Protein AF-A0A4R5NB14-F1 (afdb_monomer_lite)

Radius of gyration: 16.57 Å; chains: 1; bounding box: 46×16×42 Å

Sequence (73 aa):
MSGIFTAQHVFSVIFILLSLYQFRNARNYKKTIMKHGTGQPVSFGAGMLWNNYITAIGLLCFAIMLLVGPLSH

Secondary structure (DSSP, 8-state):
-HHHHHHHHHHHHHHHHHHHHHHHHHHHHHHHHHHH--SS-HHHHHHHHHHHHHHHHHHHHHHHHHHH-----

pLDDT: mean 80.62, std 12.42, range [43.91, 92.81]

Organism: NCBI:txid1612

Structure (mmCIF, N/CA/C/O backbone):
data_AF-A0A4R5NB14-F1
#
_entry.id   AF-A0A4R5NB14-F1
#
loop_
_atom_site.group_PDB
_atom_site.id
_atom_site.type_symbol
_atom_site.label_atom_id
_atom_site.label_alt_id
_atom_site.label_comp_id
_atom_site.label_asym_id
_atom_site.label_entity_id
_atom_site.label_seq_id
_atom_site.pdbx_PDB_ins_code
_atom_site.Cartn_x
_atom_site.Cartn_y
_atom_site.Cartn_z
_atom_site.occupancy
_atom_site.B_iso_or_equiv
_atom_site.auth_seq_id
_atom_site.auth_comp_id
_atom_site.auth_asym_id
_atom_site.auth_atom_id
_atom_site.pdbx_PDB_model_num
ATOM 1 N N . MET A 1 1 ? 17.191 -2.310 -25.813 1.00 49.75 1 MET A N 1
ATOM 2 C CA . MET A 1 1 ? 17.567 -1.886 -24.442 1.00 49.75 1 MET A CA 1
ATOM 3 C C . MET A 1 1 ? 16.757 -0.693 -23.922 1.00 49.75 1 MET A C 1
ATOM 5 O O . MET A 1 1 ? 16.259 -0.798 -22.812 1.00 49.75 1 MET A O 1
ATOM 9 N 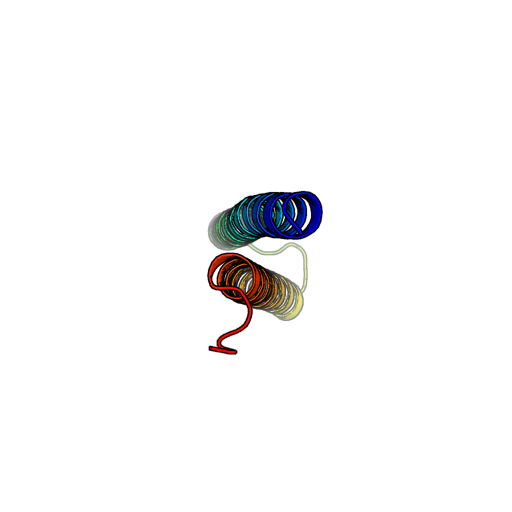N . SER A 1 2 ? 16.528 0.382 -24.694 1.00 54.31 2 SER A N 1
ATOM 10 C CA . SER A 1 2 ? 15.768 1.568 -24.224 1.00 54.31 2 SER A CA 1
ATOM 11 C C . SER A 1 2 ? 14.312 1.290 -23.771 1.00 54.31 2 SER A C 1
ATOM 13 O O . SER A 1 2 ? 13.863 1.872 -22.786 1.00 54.31 2 SER A O 1
ATOM 15 N N . GLY A 1 3 ? 13.601 0.343 -24.405 1.00 58.06 3 GLY A N 1
ATOM 16 C CA . GLY A 1 3 ? 12.209 -0.009 -24.057 1.00 58.06 3 GLY A CA 1
ATOM 17 C C . GLY A 1 3 ? 12.013 -0.745 -22.718 1.00 58.06 3 GLY A C 1
ATOM 18 O O . GLY A 1 3 ? 10.986 -0.600 -22.065 1.00 58.06 3 GLY A O 1
ATOM 19 N N . ILE A 1 4 ? 13.009 -1.522 -22.279 1.00 61.16 4 ILE A N 1
ATOM 20 C CA . ILE A 1 4 ? 12.933 -2.287 -21.018 1.00 61.16 4 ILE A CA 1
ATOM 21 C C . ILE A 1 4 ? 13.153 -1.350 -19.825 1.00 61.16 4 ILE A C 1
ATOM 23 O O . ILE A 1 4 ? 12.441 -1.428 -18.827 1.00 61.16 4 ILE A O 1
ATOM 27 N N . PHE A 1 5 ? 14.086 -0.406 -19.970 1.00 63.00 5 PHE A N 1
ATOM 28 C CA . PHE A 1 5 ? 14.374 0.602 -18.952 1.00 63.00 5 PHE A CA 1
ATOM 29 C C . PHE A 1 5 ? 13.176 1.537 -18.728 1.00 63.00 5 PHE A C 1
ATOM 31 O O . PHE A 1 5 ? 12.834 1.853 -17.591 1.00 63.00 5 PHE A O 1
ATOM 38 N N . THR A 1 6 ? 12.477 1.916 -19.803 1.00 72.12 6 THR A N 1
ATOM 39 C CA . THR A 1 6 ? 11.249 2.725 -19.722 1.00 72.12 6 THR A CA 1
ATOM 40 C C . THR A 1 6 ? 10.096 1.964 -19.068 1.00 72.12 6 THR A C 1
ATOM 42 O O . THR A 1 6 ? 9.450 2.512 -18.177 1.00 72.12 6 THR A O 1
ATOM 45 N N . ALA A 1 7 ? 9.868 0.694 -19.419 1.00 79.12 7 ALA A N 1
ATOM 46 C CA . ALA A 1 7 ? 8.827 -0.119 -18.782 1.00 79.12 7 ALA A CA 1
ATOM 47 C C . ALA A 1 7 ? 9.059 -0.299 -17.268 1.00 79.12 7 ALA A C 1
ATOM 49 O O . ALA A 1 7 ? 8.130 -0.152 -16.477 1.00 79.12 7 ALA A O 1
ATOM 50 N N . GLN A 1 8 ? 10.305 -0.545 -16.853 1.00 82.12 8 GLN A N 1
ATOM 51 C CA . GLN A 1 8 ? 10.688 -0.700 -15.446 1.00 82.12 8 GLN A CA 1
ATOM 52 C C . GLN A 1 8 ? 10.336 0.538 -14.599 1.00 82.12 8 GLN A C 1
ATOM 54 O O . GLN A 1 8 ? 9.757 0.407 -13.519 1.00 82.12 8 GLN A O 1
ATOM 59 N N . HIS A 1 9 ? 10.620 1.740 -15.111 1.00 82.25 9 HIS A N 1
ATOM 60 C CA . HIS A 1 9 ? 10.297 2.995 -14.425 1.00 82.25 9 HIS A CA 1
ATOM 61 C C . HIS A 1 9 ? 8.784 3.232 -14.345 1.00 82.25 9 HIS A C 1
ATOM 63 O O . HIS A 1 9 ? 8.287 3.661 -13.306 1.00 82.25 9 HIS A O 1
ATOM 69 N N . VAL A 1 10 ? 8.032 2.894 -15.399 1.00 85.94 10 VAL A N 1
ATOM 70 C CA . VAL A 1 10 ? 6.561 2.984 -15.392 1.00 85.94 10 VAL A CA 1
ATOM 71 C C . VAL A 1 10 ? 5.965 2.069 -14.319 1.00 85.94 10 VAL A C 1
ATOM 73 O O . VAL A 1 10 ? 5.132 2.515 -13.530 1.00 85.94 10 VAL A O 1
ATOM 76 N N . PHE A 1 11 ? 6.423 0.817 -14.224 1.00 86.19 11 PHE A N 1
ATOM 77 C CA . PHE A 1 11 ? 5.967 -0.098 -13.174 1.00 86.19 11 PHE A CA 1
ATOM 78 C C . PHE A 1 11 ? 6.361 0.375 -11.775 1.00 86.19 11 PHE A C 1
ATOM 80 O O . PHE A 1 11 ? 5.536 0.307 -10.866 1.00 86.19 11 PHE A O 1
ATOM 87 N N . SER A 1 12 ? 7.571 0.913 -11.601 1.00 87.81 12 SER A N 1
ATOM 88 C CA . SER A 1 12 ? 7.993 1.513 -10.332 1.00 87.81 12 SER A CA 1
ATOM 89 C C . SER A 1 12 ? 7.027 2.617 -9.880 1.00 87.81 12 SER A C 1
ATOM 91 O O . SER A 1 12 ? 6.519 2.569 -8.759 1.00 87.81 12 SER A O 1
ATOM 93 N N . VAL A 1 13 ? 6.671 3.549 -10.773 1.00 89.25 13 VAL A N 1
ATOM 94 C CA . VAL A 1 13 ? 5.708 4.625 -10.476 1.00 89.25 13 VAL A CA 1
ATOM 95 C C . VAL A 1 13 ? 4.335 4.063 -10.095 1.00 89.25 13 VAL A C 1
ATOM 97 O O . VAL A 1 13 ? 3.737 4.517 -9.118 1.00 89.25 13 VAL A O 1
ATOM 100 N N . ILE A 1 14 ? 3.844 3.044 -10.809 1.00 92.44 14 ILE A N 1
ATOM 101 C CA . ILE A 1 14 ? 2.573 2.379 -10.481 1.00 92.44 14 ILE A CA 1
ATOM 102 C C . ILE A 1 14 ? 2.621 1.777 -9.069 1.00 92.44 14 ILE A C 1
ATOM 104 O O . ILE A 1 14 ? 1.696 1.983 -8.281 1.00 92.44 14 ILE A O 1
ATOM 108 N N . PHE A 1 15 ? 3.703 1.084 -8.710 1.00 92.12 15 PHE A N 1
ATOM 109 C CA . PHE A 1 15 ? 3.852 0.493 -7.379 1.00 92.12 15 PHE A CA 1
ATOM 110 C C . PHE A 1 15 ? 3.940 1.541 -6.260 1.00 92.12 15 PHE A C 1
ATOM 112 O O . PHE A 1 15 ? 3.378 1.316 -5.185 1.00 92.12 15 PHE A O 1
ATOM 119 N N . ILE A 1 16 ? 4.540 2.712 -6.510 1.00 91.19 16 ILE A N 1
ATOM 120 C CA . ILE A 1 16 ? 4.520 3.845 -5.564 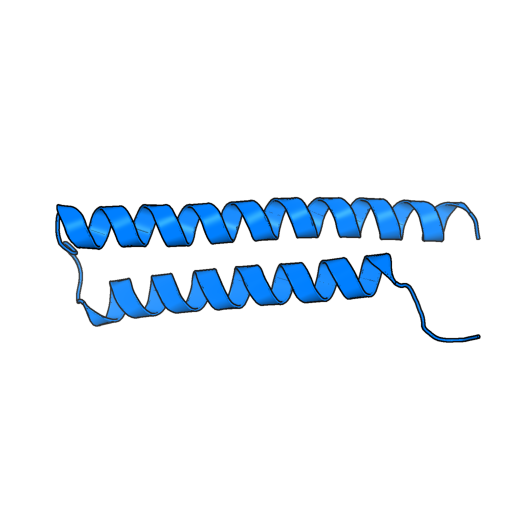1.00 91.19 16 ILE A CA 1
ATOM 121 C C . ILE A 1 16 ? 3.084 4.320 -5.328 1.00 91.19 16 ILE A C 1
ATOM 123 O O . ILE A 1 16 ? 2.665 4.482 -4.179 1.00 91.19 16 ILE A O 1
ATOM 127 N N . LEU A 1 17 ? 2.305 4.513 -6.396 1.00 92.81 17 LEU A N 1
ATOM 128 C CA . LEU A 1 17 ? 0.913 4.958 -6.287 1.00 92.81 17 LEU A CA 1
ATOM 129 C C . LEU A 1 17 ? 0.051 3.941 -5.527 1.00 92.81 17 LEU A C 1
ATOM 131 O O . LEU A 1 17 ? -0.724 4.325 -4.648 1.00 92.81 17 LEU A O 1
ATOM 135 N N . LEU A 1 18 ? 0.224 2.647 -5.811 1.00 91.88 18 LEU A N 1
ATOM 136 C CA . LEU A 1 18 ? -0.471 1.571 -5.100 1.00 91.88 18 LEU A CA 1
ATOM 137 C C . LEU A 1 18 ? -0.072 1.507 -3.620 1.00 91.88 18 LEU A C 1
ATOM 139 O O . LEU A 1 18 ? -0.941 1.353 -2.761 1.00 91.88 18 LEU A O 1
ATOM 143 N N . SER A 1 19 ? 1.213 1.680 -3.301 1.00 92.06 19 SER A N 1
ATOM 144 C CA . SER A 1 19 ? 1.700 1.739 -1.919 1.00 92.06 19 SER A CA 1
ATOM 145 C C . SER A 1 19 ? 1.054 2.894 -1.141 1.00 92.06 19 SER A C 1
ATOM 147 O O . SER A 1 19 ? 0.503 2.687 -0.055 1.00 92.06 19 SER A O 1
ATOM 149 N N . LEU A 1 20 ? 1.024 4.097 -1.727 1.00 92.25 20 LEU A N 1
ATOM 150 C CA . LEU A 1 20 ? 0.383 5.272 -1.128 1.00 92.25 20 LEU A CA 1
ATOM 151 C C . LEU A 1 20 ? -1.121 5.069 -0.923 1.00 92.25 20 LEU A C 1
ATOM 153 O O . LEU A 1 20 ? -1.664 5.452 0.118 1.00 92.25 20 LEU A O 1
ATOM 157 N N . TYR A 1 21 ? -1.798 4.451 -1.892 1.00 92.12 21 TYR A N 1
ATOM 158 C CA . TYR A 1 21 ? -3.217 4.123 -1.786 1.00 92.12 21 TYR A CA 1
ATOM 159 C C . TYR A 1 21 ? -3.487 3.152 -0.628 1.00 92.12 21 TYR A C 1
ATOM 161 O O . TYR A 1 21 ? -4.343 3.428 0.218 1.00 92.12 21 TYR A O 1
ATOM 169 N N . GLN A 1 22 ? -2.704 2.075 -0.516 1.00 90.38 22 GLN A N 1
ATOM 170 C CA . GLN A 1 22 ? -2.834 1.103 0.574 1.00 90.38 22 GLN A CA 1
ATOM 171 C C . GLN A 1 22 ? -2.539 1.722 1.941 1.00 90.38 22 GLN A C 1
ATOM 173 O O . GLN A 1 22 ? -3.280 1.495 2.901 1.00 90.38 22 GLN A O 1
ATOM 178 N N . PHE A 1 23 ? -1.527 2.587 2.028 1.00 90.56 23 PHE A N 1
ATOM 179 C CA . PHE A 1 23 ? -1.227 3.328 3.250 1.00 90.56 23 PHE A CA 1
ATOM 180 C C . PHE A 1 23 ? -2.375 4.266 3.654 1.00 90.56 23 PHE A C 1
ATOM 182 O O . PHE A 1 23 ? -2.755 4.345 4.828 1.00 90.56 23 PHE A O 1
ATOM 189 N N . ARG A 1 24 ? -2.978 4.961 2.681 1.00 90.12 24 ARG A N 1
ATOM 190 C CA . ARG A 1 24 ? -4.133 5.837 2.915 1.00 90.12 24 ARG A CA 1
ATOM 191 C C . ARG A 1 24 ? -5.357 5.043 3.371 1.00 90.12 24 ARG A C 1
ATOM 193 O O . ARG A 1 24 ? -6.025 5.478 4.311 1.00 90.12 24 ARG A O 1
ATOM 200 N N . ASN A 1 25 ? -5.611 3.878 2.779 1.00 87.75 25 ASN A N 1
ATOM 201 C CA . ASN A 1 25 ? -6.672 2.968 3.210 1.00 87.75 25 ASN A CA 1
ATOM 202 C C . ASN A 1 25 ? -6.448 2.470 4.639 1.00 87.75 25 ASN A C 1
ATOM 204 O O . ASN A 1 25 ? -7.362 2.575 5.457 1.00 87.75 25 ASN A O 1
ATOM 208 N N . ALA A 1 26 ? -5.232 2.033 4.981 1.00 87.88 26 ALA A N 1
ATOM 209 C CA . ALA A 1 26 ? -4.885 1.627 6.343 1.00 87.88 26 ALA A CA 1
ATOM 210 C C . ALA A 1 26 ? -5.136 2.761 7.350 1.00 87.88 26 ALA A C 1
ATOM 212 O O . ALA A 1 26 ? -5.792 2.568 8.374 1.00 87.88 26 ALA A O 1
ATOM 213 N N . ARG A 1 27 ? -4.686 3.983 7.037 1.00 87.06 27 ARG A N 1
ATOM 214 C CA . ARG A 1 27 ? -4.872 5.152 7.908 1.00 87.06 27 ARG A CA 1
ATOM 215 C C . ARG A 1 27 ? -6.347 5.508 8.096 1.00 87.06 27 ARG A C 1
ATOM 217 O O . ARG A 1 27 ? -6.767 5.795 9.218 1.00 87.06 27 ARG A O 1
ATOM 224 N N . ASN A 1 28 ? -7.124 5.501 7.015 1.00 87.56 28 ASN A N 1
ATOM 225 C CA . ASN A 1 28 ? -8.554 5.793 7.064 1.00 87.56 28 ASN A CA 1
ATOM 226 C C . ASN A 1 28 ? -9.304 4.730 7.862 1.00 87.56 28 ASN A C 1
ATOM 228 O O . ASN A 1 28 ? -10.088 5.076 8.741 1.00 87.56 28 ASN A O 1
ATOM 232 N N . TYR A 1 29 ? -9.003 3.455 7.624 1.00 83.50 29 TYR A N 1
ATOM 233 C CA . TYR A 1 29 ? -9.606 2.346 8.347 1.00 83.50 29 TYR A CA 1
ATOM 234 C C . TYR A 1 29 ? -9.276 2.404 9.849 1.00 83.50 29 TYR A C 1
ATOM 236 O O . TYR A 1 29 ? -10.185 2.321 10.672 1.00 83.50 29 TYR A O 1
ATOM 244 N N . LYS A 1 30 ? -8.022 2.709 10.227 1.00 84.75 30 LYS A N 1
ATOM 245 C CA . LYS A 1 30 ? -7.640 2.976 11.629 1.00 84.75 30 LYS A CA 1
ATOM 246 C C . LYS A 1 30 ? -8.477 4.099 12.240 1.00 84.75 30 LYS A C 1
ATOM 248 O O . LYS A 1 30 ? -8.986 3.958 13.347 1.00 84.75 30 LYS A O 1
ATOM 253 N N . LYS A 1 31 ? -8.630 5.216 11.522 1.00 85.25 31 LYS A N 1
ATOM 254 C CA . LYS A 1 31 ? -9.412 6.370 11.987 1.00 85.25 31 LYS A CA 1
ATOM 255 C C . LYS A 1 31 ? -10.889 6.014 12.177 1.00 85.25 31 LYS A C 1
ATOM 257 O O . LYS A 1 31 ? -11.489 6.475 13.143 1.00 85.25 31 LYS A O 1
ATOM 262 N N . THR A 1 32 ? -11.459 5.204 11.288 1.00 83.56 32 THR A N 1
ATOM 263 C CA . THR A 1 32 ? -12.836 4.710 11.407 1.00 83.56 32 THR A CA 1
ATOM 264 C C . THR A 1 32 ? -12.990 3.832 12.643 1.00 83.56 32 THR A C 1
ATOM 266 O O . THR A 1 32 ? -13.867 4.109 13.458 1.00 83.56 32 THR A O 1
ATOM 269 N N . ILE A 1 33 ? -12.084 2.870 12.850 1.00 83.12 33 ILE A N 1
ATOM 270 C CA . ILE A 1 33 ? -12.082 1.997 14.034 1.00 83.12 33 ILE A CA 1
ATOM 271 C C . ILE A 1 33 ? -12.002 2.811 15.326 1.00 83.12 33 ILE A C 1
ATOM 273 O O . ILE A 1 33 ? -12.782 2.586 16.244 1.00 83.12 33 ILE A O 1
ATOM 277 N N . MET A 1 34 ? -11.099 3.793 15.395 1.00 80.62 34 MET A N 1
ATOM 278 C CA . MET A 1 34 ? -10.937 4.623 16.595 1.00 80.62 34 MET A CA 1
ATOM 279 C C . MET A 1 34 ? -12.167 5.486 16.901 1.00 80.62 34 MET A C 1
ATOM 281 O O . MET A 1 34 ? -12.362 5.866 18.050 1.00 80.62 34 MET A O 1
ATOM 285 N N . LYS A 1 35 ? -12.975 5.831 15.891 1.00 82.12 35 LYS A N 1
ATOM 286 C CA . LYS A 1 35 ? -14.145 6.701 16.066 1.00 82.12 35 LYS A CA 1
ATOM 28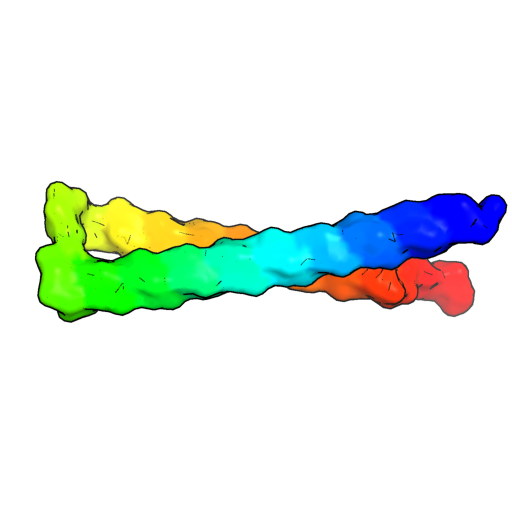7 C C . LYS A 1 35 ? -15.452 5.944 16.292 1.00 82.12 35 LYS A C 1
ATOM 289 O O . LYS A 1 35 ? -16.301 6.448 17.008 1.00 82.12 35 LYS A O 1
ATOM 294 N N . HIS A 1 36 ? -15.652 4.825 15.599 1.00 80.75 36 HIS A N 1
ATOM 295 C CA . HIS A 1 36 ? -16.946 4.126 15.535 1.00 80.75 36 HIS A CA 1
ATOM 296 C C . HIS A 1 36 ? -16.869 2.710 16.128 1.00 80.75 36 HIS A C 1
ATOM 298 O O . HIS A 1 36 ? -17.875 2.010 16.171 1.00 80.75 36 HIS A O 1
ATOM 304 N N . GLY A 1 37 ? -15.686 2.282 16.583 1.00 70.06 37 GLY A N 1
ATOM 305 C CA . GLY A 1 37 ? -15.427 0.888 16.926 1.00 70.06 37 GLY A CA 1
ATOM 306 C C . GLY A 1 37 ? -15.396 -0.011 15.688 1.00 70.06 37 GLY A C 1
ATOM 307 O O . GLY A 1 37 ? -15.586 0.429 14.551 1.00 70.06 37 GLY A O 1
ATOM 308 N N . THR A 1 38 ? -15.126 -1.296 15.896 1.00 68.00 38 THR A N 1
ATOM 309 C CA . THR A 1 38 ? -15.303 -2.327 14.869 1.00 68.00 38 THR A CA 1
ATOM 310 C C . THR A 1 38 ? -16.640 -3.023 15.100 1.00 68.00 38 THR A C 1
ATOM 312 O O . THR A 1 38 ? -16.850 -3.600 16.159 1.00 68.00 38 THR A O 1
ATOM 315 N N . GLY A 1 39 ? -17.518 -3.073 14.093 1.00 68.06 39 GLY A N 1
ATOM 316 C CA . GLY A 1 39 ? -18.688 -3.976 14.101 1.00 68.06 39 GLY A CA 1
ATOM 317 C C . GLY A 1 39 ? -18.322 -5.461 13.918 1.00 68.06 39 GLY A C 1
ATOM 318 O O . GLY A 1 39 ? -19.182 -6.290 13.651 1.00 68.06 39 GLY A O 1
ATOM 319 N N . GLN A 1 40 ? -17.029 -5.776 13.983 1.00 68.81 40 GLN A N 1
ATOM 320 C CA . GLN A 1 40 ? -16.389 -7.068 13.745 1.00 68.81 40 GLN A CA 1
ATOM 321 C C . GLN A 1 40 ? -15.409 -7.341 14.900 1.00 68.81 40 GLN A C 1
ATOM 323 O O . GLN A 1 40 ? -15.054 -6.394 15.616 1.00 68.81 40 GLN A O 1
ATOM 328 N N . PRO A 1 41 ? -14.937 -8.589 15.094 1.00 74.31 41 PRO A N 1
ATOM 329 C CA . PRO A 1 41 ? -13.973 -8.912 16.142 1.00 74.31 41 PRO A CA 1
ATOM 330 C C . PRO A 1 41 ? -12.753 -7.988 16.070 1.00 74.31 41 PRO A C 1
ATOM 332 O O . PRO A 1 41 ? -12.226 -7.735 14.986 1.00 74.31 41 PRO A O 1
ATOM 335 N N . VAL A 1 42 ? -12.273 -7.499 17.215 1.00 67.56 42 VAL A N 1
ATOM 336 C CA . VAL A 1 42 ? -11.112 -6.588 17.280 1.00 67.56 42 VAL A CA 1
ATOM 337 C C . VAL A 1 42 ? -9.883 -7.185 16.575 1.00 67.56 42 VAL A C 1
ATOM 339 O O . VAL A 1 42 ? -9.130 -6.466 15.917 1.00 67.56 42 VAL A O 1
ATOM 342 N N . SER A 1 43 ? -9.726 -8.512 16.629 1.00 73.00 43 SER A N 1
ATOM 343 C CA . SER A 1 43 ? -8.683 -9.262 15.919 1.00 73.00 43 SER A CA 1
ATOM 344 C C . SER A 1 43 ? -8.762 -9.129 14.395 1.00 73.00 43 SER A C 1
ATOM 346 O O . SER A 1 43 ? -7.725 -9.043 13.739 1.00 73.00 43 SER A O 1
ATOM 348 N N . PHE A 1 44 ? -9.967 -9.040 13.826 1.00 73.94 44 PHE A N 1
ATOM 349 C CA . PHE A 1 44 ? -10.179 -8.848 12.391 1.00 73.94 44 PHE A CA 1
ATOM 350 C C . PHE A 1 44 ? -9.754 -7.442 11.947 1.00 73.94 44 PHE A C 1
ATOM 352 O O . PHE A 1 44 ? -9.005 -7.293 10.982 1.00 73.94 44 PHE A O 1
ATOM 359 N N . GLY A 1 45 ? -10.156 -6.409 12.697 1.00 73.19 45 GLY A N 1
ATOM 360 C CA . GLY A 1 45 ? -9.757 -5.025 12.416 1.00 73.19 45 GLY A CA 1
ATOM 361 C C . GLY A 1 45 ? -8.246 -4.804 12.546 1.00 73.19 45 GLY A C 1
ATOM 362 O O . GLY A 1 45 ? -7.635 -4.150 11.697 1.00 73.19 45 GLY A O 1
ATOM 363 N N . ALA A 1 46 ? -7.624 -5.401 13.567 1.00 75.06 46 ALA A N 1
ATOM 364 C CA . ALA A 1 46 ? -6.175 -5.366 13.758 1.00 75.06 46 ALA A CA 1
ATOM 365 C C . ALA A 1 46 ? -5.423 -6.115 12.643 1.00 75.06 46 ALA A C 1
ATOM 367 O O . ALA A 1 46 ? -4.457 -5.583 12.094 1.00 75.06 46 ALA A O 1
ATOM 368 N N . GLY A 1 47 ? -5.897 -7.305 12.255 1.00 81.44 47 GLY A N 1
ATOM 369 C CA . GLY A 1 47 ? -5.310 -8.095 11.171 1.00 81.44 47 GLY A CA 1
ATOM 370 C C . GLY A 1 47 ? -5.387 -7.392 9.814 1.00 81.44 47 GLY A C 1
ATOM 371 O O . GLY A 1 47 ? -4.397 -7.333 9.087 1.00 81.44 47 GLY A O 1
ATOM 372 N N . MET A 1 48 ? -6.527 -6.773 9.498 1.00 80.69 48 MET A N 1
ATOM 373 C CA . MET A 1 48 ? -6.707 -6.022 8.253 1.00 80.69 48 MET A CA 1
ATOM 374 C C . MET A 1 48 ? -5.817 -4.770 8.197 1.00 80.69 48 MET A C 1
ATOM 376 O O . MET A 1 48 ? -5.252 -4.459 7.146 1.00 80.69 48 MET A O 1
ATOM 380 N N . LEU A 1 49 ? -5.643 -4.066 9.324 1.00 85.12 49 LEU A N 1
ATOM 381 C CA . LEU A 1 49 ? -4.695 -2.951 9.433 1.00 85.12 49 LEU A CA 1
ATOM 382 C C . LEU A 1 49 ? -3.265 -3.398 9.160 1.00 85.12 49 LEU A C 1
ATOM 384 O O . LEU A 1 49 ? -2.584 -2.805 8.324 1.00 85.12 49 LEU A O 1
ATOM 388 N N . TRP A 1 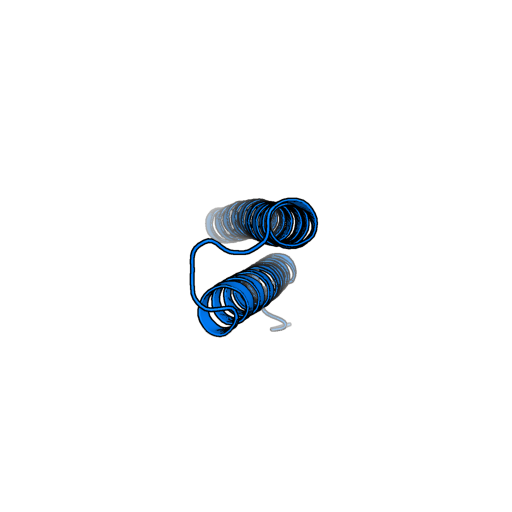50 ? -2.831 -4.442 9.862 1.00 84.69 50 TRP A N 1
ATOM 389 C CA . TRP A 1 50 ? -1.485 -4.986 9.751 1.00 84.69 50 TRP A CA 1
ATOM 390 C C . TRP A 1 50 ? -1.177 -5.438 8.322 1.00 84.69 50 TRP A C 1
ATOM 392 O O . TRP A 1 50 ? -0.160 -5.038 7.756 1.00 84.69 50 TRP A O 1
ATOM 402 N N . ASN A 1 51 ? -2.103 -6.167 7.695 1.00 87.94 51 ASN A N 1
ATOM 403 C CA . ASN A 1 51 ? -1.944 -6.635 6.323 1.00 87.94 51 ASN A CA 1
ATOM 404 C C . ASN A 1 51 ? -1.838 -5.479 5.314 1.00 87.94 51 ASN A C 1
ATOM 406 O O . ASN A 1 51 ? -1.004 -5.522 4.410 1.00 87.94 51 ASN A O 1
ATOM 410 N N . ASN A 1 52 ? -2.631 -4.413 5.482 1.00 88.69 52 ASN A N 1
ATOM 411 C CA . ASN A 1 52 ? -2.540 -3.237 4.612 1.00 88.69 52 ASN A CA 1
ATOM 412 C C . ASN A 1 52 ? -1.205 -2.493 4.774 1.00 88.69 52 ASN A C 1
ATOM 414 O O . ASN A 1 52 ? -0.636 -2.057 3.773 1.00 88.69 52 ASN A O 1
ATOM 418 N N . TYR A 1 53 ? -0.678 -2.373 5.999 1.00 88.19 53 TYR A N 1
ATOM 419 C CA . TYR A 1 53 ? 0.644 -1.778 6.230 1.00 88.19 53 TYR A CA 1
ATOM 420 C C . TYR A 1 53 ? 1.770 -2.623 5.631 1.00 88.19 53 TYR A C 1
ATOM 422 O O . TYR A 1 53 ? 2.615 -2.073 4.926 1.00 88.19 53 TYR A O 1
ATOM 430 N N . ILE A 1 54 ? 1.756 -3.944 5.846 1.00 91.44 54 ILE A N 1
ATOM 431 C CA . ILE A 1 54 ? 2.727 -4.865 5.232 1.00 91.44 54 ILE A CA 1
ATOM 432 C C . ILE A 1 54 ? 2.678 -4.748 3.711 1.00 91.44 54 ILE A C 1
ATOM 434 O O . ILE A 1 54 ? 3.716 -4.598 3.072 1.00 91.44 54 ILE A O 1
ATOM 438 N N . THR A 1 55 ? 1.477 -4.766 3.133 1.00 92.19 55 THR A N 1
ATOM 439 C CA . THR A 1 55 ? 1.297 -4.666 1.682 1.00 92.19 55 THR A CA 1
ATOM 440 C C . THR A 1 55 ? 1.827 -3.334 1.154 1.00 92.19 55 THR A C 1
ATOM 442 O O . THR A 1 55 ? 2.547 -3.317 0.160 1.00 92.19 55 THR A O 1
ATOM 445 N N . ALA A 1 56 ? 1.536 -2.215 1.827 1.00 91.88 56 ALA A N 1
ATOM 446 C CA . ALA A 1 56 ? 2.049 -0.905 1.432 1.00 91.88 56 ALA A CA 1
ATOM 447 C C . ALA A 1 56 ? 3.587 -0.853 1.459 1.00 91.88 56 ALA A C 1
ATOM 449 O O . ALA A 1 56 ? 4.192 -0.363 0.505 1.00 91.88 56 ALA A O 1
ATOM 450 N N . ILE A 1 57 ? 4.217 -1.388 2.511 1.00 92.69 57 ILE A N 1
ATOM 451 C CA . ILE A 1 57 ? 5.682 -1.452 2.634 1.00 92.69 57 ILE A CA 1
ATOM 452 C C . ILE A 1 57 ? 6.275 -2.357 1.549 1.00 92.69 57 ILE A C 1
ATOM 454 O O . ILE A 1 57 ? 7.219 -1.954 0.877 1.00 92.69 57 ILE A O 1
ATOM 458 N N . GLY A 1 58 ? 5.695 -3.538 1.321 1.00 92.38 58 GLY A N 1
ATOM 459 C CA . GLY A 1 58 ? 6.144 -4.463 0.281 1.00 92.38 58 GLY A CA 1
ATOM 460 C C . GLY A 1 58 ? 6.101 -3.833 -1.111 1.00 92.38 58 GLY A C 1
ATOM 461 O O . GLY A 1 58 ? 7.092 -3.875 -1.836 1.00 92.38 58 GLY A O 1
ATOM 462 N N . LEU A 1 59 ? 4.992 -3.169 -1.455 1.00 92.81 59 LEU A N 1
ATOM 463 C CA . LEU A 1 59 ? 4.852 -2.437 -2.718 1.00 92.81 59 LEU A CA 1
ATOM 464 C C . LEU A 1 59 ? 5.890 -1.313 -2.849 1.00 92.81 59 LEU A C 1
ATOM 466 O O . LEU A 1 59 ? 6.444 -1.125 -3.929 1.00 92.81 59 LEU A O 1
ATOM 470 N N . LEU A 1 60 ? 6.193 -0.600 -1.758 1.00 92.56 60 LEU A N 1
ATOM 471 C CA . LEU A 1 60 ? 7.224 0.440 -1.749 1.00 92.56 60 LEU A CA 1
ATOM 472 C C . LEU A 1 60 ? 8.617 -0.152 -2.009 1.00 92.56 60 LEU A C 1
ATOM 474 O O . LEU A 1 60 ? 9.367 0.375 -2.825 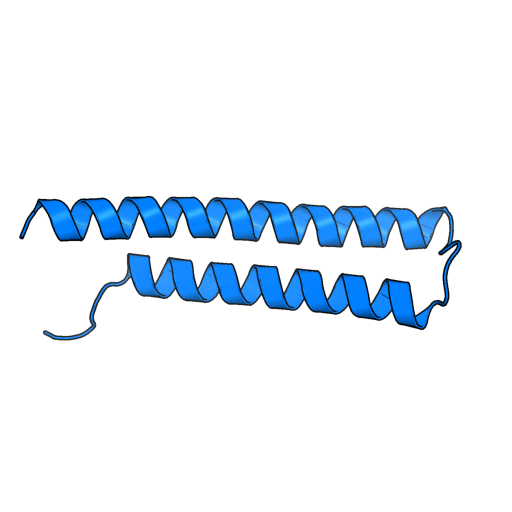1.00 92.56 60 LEU A O 1
ATOM 478 N N . CYS A 1 61 ? 8.957 -1.262 -1.349 1.00 91.19 61 CYS A N 1
ATOM 479 C CA . CYS A 1 61 ? 10.228 -1.952 -1.553 1.00 91.19 61 CYS A CA 1
ATOM 480 C C . CYS A 1 61 ? 10.383 -2.433 -3.000 1.00 91.19 61 CYS A C 1
ATOM 482 O O . CYS A 1 61 ? 11.416 -2.169 -3.613 1.00 91.19 61 CYS A O 1
ATOM 484 N N . PHE A 1 62 ? 9.351 -3.060 -3.574 1.00 88.81 62 PHE A N 1
ATOM 485 C CA . PHE A 1 62 ? 9.349 -3.457 -4.986 1.00 88.81 62 PHE A CA 1
ATOM 486 C C . PHE A 1 62 ? 9.494 -2.257 -5.922 1.00 88.81 62 PHE A C 1
ATOM 488 O O . PHE A 1 62 ? 10.264 -2.316 -6.881 1.00 88.81 62 PHE A O 1
ATOM 495 N N . ALA A 1 63 ? 8.805 -1.152 -5.631 1.00 88.94 63 ALA A N 1
ATOM 496 C CA . ALA A 1 63 ? 8.941 0.068 -6.408 1.00 88.94 63 ALA A CA 1
ATOM 497 C C . ALA A 1 63 ? 10.380 0.594 -6.401 1.00 88.94 63 ALA A C 1
ATOM 499 O O . ALA A 1 63 ? 10.907 0.913 -7.463 1.00 88.94 63 ALA A O 1
ATOM 500 N N . ILE A 1 64 ? 11.020 0.650 -5.228 1.00 87.94 64 ILE A N 1
ATOM 501 C CA . ILE A 1 64 ? 12.406 1.113 -5.073 1.00 87.94 64 ILE A CA 1
ATOM 502 C C . ILE A 1 64 ? 13.373 0.173 -5.796 1.00 87.94 64 ILE A C 1
ATOM 504 O O . ILE A 1 64 ? 14.243 0.654 -6.514 1.00 87.94 64 ILE A O 1
ATOM 508 N N . MET A 1 65 ? 13.198 -1.147 -5.681 1.00 86.69 65 MET A N 1
ATOM 509 C CA . MET A 1 65 ? 14.011 -2.129 -6.413 1.00 86.69 65 MET A CA 1
ATOM 510 C C . MET A 1 65 ? 13.929 -1.921 -7.930 1.00 86.69 65 MET A C 1
ATOM 512 O O . MET A 1 65 ? 14.947 -1.936 -8.619 1.00 86.69 65 MET A O 1
ATOM 516 N N . LEU A 1 66 ? 12.727 -1.661 -8.449 1.00 85.38 66 LEU A N 1
ATOM 517 C CA . LEU A 1 66 ? 12.524 -1.327 -9.858 1.00 85.38 66 LEU A CA 1
ATOM 518 C C . LEU A 1 66 ? 13.082 0.057 -10.217 1.00 85.38 66 LEU A C 1
ATOM 520 O O . LEU A 1 66 ? 13.467 0.272 -11.356 1.00 85.38 66 LEU A O 1
ATOM 524 N N . LEU A 1 67 ? 13.150 1.004 -9.285 1.00 82.75 67 LEU A N 1
ATOM 525 C CA . LEU A 1 67 ? 13.685 2.343 -9.554 1.00 82.75 67 LEU A CA 1
ATOM 526 C C . LEU A 1 67 ? 15.220 2.339 -9.605 1.00 82.75 67 LEU A C 1
ATOM 528 O O . LEU A 1 67 ? 15.809 2.977 -10.470 1.00 82.75 67 LEU A O 1
ATOM 532 N N . VAL A 1 68 ? 15.863 1.585 -8.711 1.00 77.56 68 VAL A N 1
ATOM 533 C CA . VAL A 1 68 ? 17.330 1.469 -8.628 1.00 77.56 68 VAL A CA 1
ATOM 534 C C . VAL A 1 68 ? 17.895 0.593 -9.755 1.00 77.56 68 VAL A C 1
ATOM 536 O O . VAL A 1 68 ? 19.020 0.817 -10.194 1.00 77.56 68 VAL A O 1
ATOM 539 N N . GLY A 1 69 ? 17.108 -0.350 -10.287 1.00 65.94 69 GLY A N 1
ATOM 540 C CA . GLY A 1 69 ? 17.561 -1.268 -11.334 1.00 65.94 69 GLY A CA 1
ATOM 541 C C . GLY A 1 69 ? 18.607 -2.274 -10.831 1.00 65.94 69 GLY A C 1
ATOM 542 O O . GLY A 1 69 ? 18.979 -2.255 -9.656 1.00 65.94 69 GLY A O 1
ATOM 543 N N . PRO A 1 70 ? 19.061 -3.212 -11.681 1.00 61.66 70 PRO A N 1
ATOM 544 C CA . PRO A 1 70 ? 20.070 -4.177 -11.271 1.00 61.66 70 PRO A CA 1
ATOM 545 C C . PRO A 1 70 ? 21.361 -3.443 -10.882 1.00 61.66 70 PRO A C 1
ATOM 547 O O . PRO A 1 70 ? 21.953 -2.745 -11.699 1.00 61.66 70 PRO A O 1
ATOM 550 N N . LEU A 1 71 ? 21.830 -3.673 -9.652 1.00 51.75 71 LEU A N 1
ATOM 551 C CA . LEU A 1 71 ? 23.162 -3.295 -9.149 1.00 51.75 71 LEU A CA 1
ATOM 552 C C . LEU A 1 71 ? 24.307 -4.049 -9.868 1.00 51.75 71 LEU A C 1
ATOM 554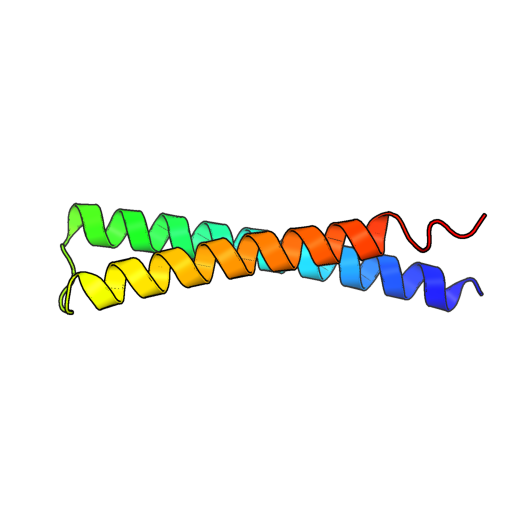 O O . LEU A 1 71 ? 25.391 -4.202 -9.320 1.00 51.75 71 LEU A O 1
ATOM 558 N N . SER A 1 72 ? 24.075 -4.558 -11.080 1.00 44.81 72 SER A N 1
ATOM 559 C CA . SER A 1 72 ? 25.085 -5.214 -11.905 1.00 44.81 72 SER A CA 1
ATOM 560 C C . SER A 1 72 ? 25.740 -4.188 -12.830 1.00 44.81 72 SER A C 1
ATOM 562 O O . SER A 1 72 ? 25.464 -4.142 -14.032 1.00 44.81 72 SER A O 1
ATOM 564 N N . HIS A 1 73 ? 26.584 -3.360 -12.229 1.00 43.91 73 HIS A N 1
ATOM 565 C CA . HIS A 1 73 ? 27.797 -2.844 -12.846 1.00 43.91 73 HIS A CA 1
ATOM 566 C C . HIS A 1 73 ? 28.928 -2.987 -11.834 1.00 43.91 73 HIS A C 1
ATOM 568 O O . HIS A 1 73 ? 28.690 -2.646 -10.655 1.00 43.91 73 HIS A O 1
#

Foldseek 3Di:
DVVVLVVLLVLLVVLLVVLVVLVVVLVVLVVCCVPPNDPDPPVVSVVSSVVSNVSSVVSNVSSVCSVVDDPPD